Protein AF-A0A919VI91-F1 (afdb_monomer_lite)

Foldseek 3Di:
DDPLVVLVVVLVVLVVVLVVCVVVVHDCPVSVVVNVVSVVVNVVVVVD

Secondary structure (DSSP, 8-state):
--HHHHHHHHHHHHHHHHHHHHHTT---HHHHHHHHHHHHHHHHHHH-

Structure (mmCIF, N/CA/C/O backbone):
data_AF-A0A919VI91-F1
#
_entry.id   AF-A0A919VI91-F1
#
loop_
_atom_site.group_PDB
_atom_site.id
_atom_site.type_symbol
_atom_site.label_atom_id
_atom_site.label_alt_id
_atom_site.label_comp_id
_atom_site.label_asym_id
_atom_site.labe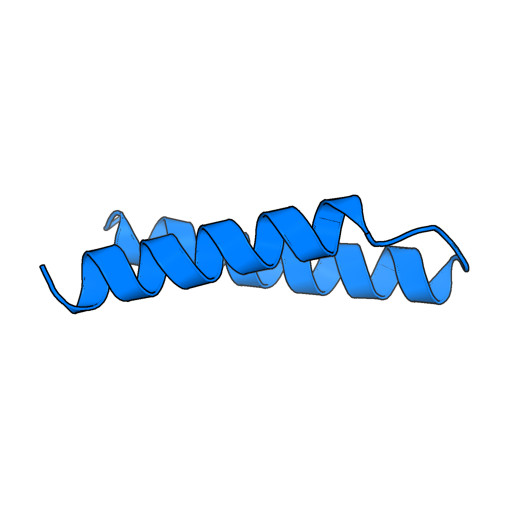l_entity_id
_atom_site.label_seq_id
_atom_site.pdbx_PDB_ins_code
_atom_site.Cartn_x
_atom_site.Cartn_y
_atom_site.Cartn_z
_atom_site.occupancy
_atom_site.B_iso_or_equiv
_atom_site.auth_seq_id
_atom_site.auth_comp_id
_atom_site.auth_asym_id
_atom_site.auth_atom_id
_atom_site.pdbx_PDB_model_num
ATOM 1 N N . MET A 1 1 ? -19.743 -7.845 2.635 1.00 56.97 1 MET A N 1
ATOM 2 C CA . MET A 1 1 ? -18.309 -7.756 2.979 1.00 56.97 1 MET A CA 1
ATOM 3 C C . MET A 1 1 ? -18.159 -6.685 4.044 1.00 56.97 1 MET A C 1
ATOM 5 O O . MET A 1 1 ? -19.018 -5.816 4.114 1.00 56.97 1 MET A O 1
ATOM 9 N N . THR A 1 2 ? -17.178 -6.796 4.937 1.00 83.25 2 THR A N 1
ATOM 10 C CA . THR A 1 2 ? -16.868 -5.723 5.892 1.00 83.25 2 THR A CA 1
ATOM 11 C C . THR A 1 2 ? -15.880 -4.760 5.245 1.00 83.25 2 THR A C 1
ATOM 13 O O . THR A 1 2 ? -15.017 -5.193 4.486 1.00 83.25 2 THR A O 1
ATOM 16 N N . LYS A 1 3 ? -15.973 -3.474 5.587 1.00 87.81 3 LYS A N 1
ATOM 17 C CA . LYS A 1 3 ? -15.067 -2.421 5.106 1.00 87.81 3 LYS A CA 1
ATOM 18 C C . LYS A 1 3 ? -13.588 -2.768 5.330 1.00 87.81 3 LYS A C 1
ATOM 20 O O . LYS A 1 3 ? -12.752 -2.539 4.466 1.00 87.81 3 LYS A O 1
ATOM 25 N N . LEU A 1 4 ? -13.276 -3.419 6.452 1.00 91.56 4 LEU A N 1
ATOM 26 C CA . LEU A 1 4 ? -11.933 -3.928 6.733 1.00 91.56 4 LEU A CA 1
ATOM 27 C C . LEU A 1 4 ? -11.452 -4.964 5.705 1.00 91.56 4 LEU A C 1
ATOM 29 O O . LEU A 1 4 ? -10.301 -4.922 5.285 1.00 91.56 4 LEU A O 1
ATOM 33 N N . LYS A 1 5 ? -12.328 -5.890 5.299 1.00 92.56 5 LYS A N 1
ATOM 34 C CA . LYS A 1 5 ? -11.984 -6.941 4.336 1.00 92.56 5 LYS A CA 1
ATOM 35 C C . LYS A 1 5 ? -11.721 -6.359 2.946 1.00 92.56 5 LYS A C 1
ATOM 37 O O . LYS A 1 5 ? -10.800 -6.807 2.278 1.00 92.56 5 LYS A O 1
ATOM 42 N N . GLU A 1 6 ? -12.488 -5.347 2.548 1.00 94.44 6 GLU A N 1
ATOM 43 C CA . GLU A 1 6 ? -12.283 -4.630 1.281 1.00 94.44 6 GLU A CA 1
ATOM 44 C C . GLU A 1 6 ? -10.921 -3.925 1.255 1.00 94.44 6 GLU A C 1
ATOM 46 O O . GLU A 1 6 ? -10.180 -4.0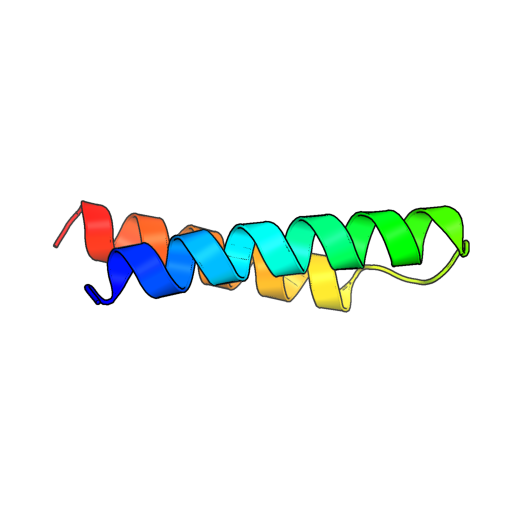57 0.285 1.00 94.44 6 GLU A O 1
ATOM 51 N N . LEU A 1 7 ? -10.536 -3.269 2.356 1.00 95.44 7 LEU A N 1
ATOM 52 C CA . LEU A 1 7 ? -9.219 -2.640 2.477 1.00 95.44 7 LEU A CA 1
ATOM 53 C C . LEU A 1 7 ? -8.070 -3.665 2.457 1.00 95.44 7 LEU A C 1
ATOM 55 O O . LEU A 1 7 ? -7.024 -3.419 1.858 1.00 95.44 7 LEU A O 1
ATOM 59 N N . GLU A 1 8 ? -8.240 -4.820 3.109 1.00 94.56 8 GLU A N 1
ATOM 60 C CA . GLU A 1 8 ? -7.240 -5.896 3.084 1.00 94.56 8 GLU A CA 1
ATOM 61 C C . GLU A 1 8 ? -7.088 -6.506 1.678 1.00 94.56 8 GLU A C 1
ATOM 63 O O . GLU A 1 8 ? -5.962 -6.773 1.253 1.00 94.56 8 GLU A O 1
ATOM 68 N N . GLU A 1 9 ? -8.186 -6.677 0.935 1.00 96.50 9 GLU A N 1
ATOM 69 C CA . GLU A 1 9 ? -8.163 -7.122 -0.466 1.00 96.50 9 GLU A CA 1
ATOM 70 C C . GLU A 1 9 ? -7.480 -6.081 -1.374 1.00 96.50 9 GLU A C 1
ATOM 72 O O . GLU A 1 9 ? -6.577 -6.430 -2.141 1.00 96.50 9 GLU A O 1
ATOM 77 N N . GLU A 1 10 ? -7.813 -4.796 -1.223 1.00 95.94 10 GLU A N 1
ATOM 78 C CA . GLU A 1 10 ? -7.187 -3.696 -1.967 1.00 95.94 10 GLU A CA 1
ATOM 79 C C . GLU A 1 10 ? -5.672 -3.623 -1.715 1.00 95.94 10 GLU A C 1
ATOM 81 O O . GLU A 1 10 ? -4.876 -3.471 -2.647 1.00 95.94 10 GLU A O 1
ATOM 86 N N . LEU A 1 11 ? -5.239 -3.813 -0.465 1.00 97.12 11 LEU A N 1
ATOM 87 C CA . LEU A 1 11 ? -3.821 -3.831 -0.113 1.00 97.12 11 LEU A CA 1
ATOM 88 C C . LEU A 1 11 ? -3.059 -4.947 -0.840 1.00 97.12 11 LEU A C 1
ATOM 90 O O . LEU A 1 11 ? -1.924 -4.740 -1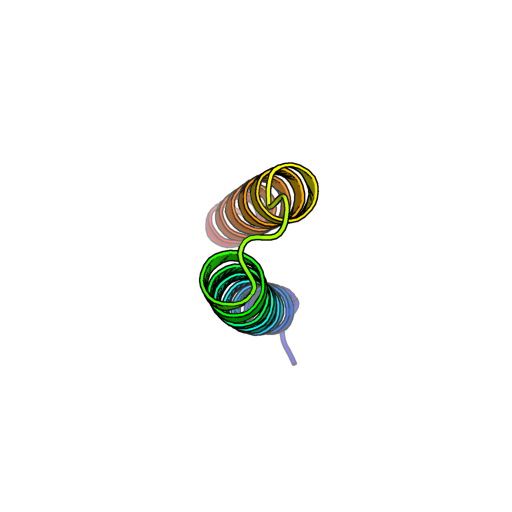.288 1.00 97.12 11 LEU A O 1
ATOM 94 N N . VAL A 1 12 ? -3.660 -6.135 -0.951 1.00 97.56 12 VAL A N 1
ATOM 95 C CA . VAL A 1 12 ? -3.069 -7.264 -1.680 1.00 97.56 12 VAL A CA 1
ATOM 96 C C . VAL A 1 12 ? -2.932 -6.922 -3.161 1.00 97.56 12 VAL A C 1
ATOM 98 O O . VAL A 1 12 ? -1.854 -7.119 -3.732 1.00 97.56 12 VAL A O 1
ATOM 101 N N . GLU A 1 13 ? -3.969 -6.353 -3.776 1.00 97.62 13 GLU A N 1
ATOM 102 C CA . GLU A 1 13 ? -3.915 -5.942 -5.180 1.00 97.62 13 GLU A CA 1
ATOM 103 C C . GLU A 1 13 ? -2.831 -4.896 -5.447 1.00 97.62 13 GLU A C 1
ATOM 105 O O . GLU A 1 13 ? -2.079 -5.014 -6.419 1.00 97.62 13 GLU A O 1
ATOM 110 N N . LEU A 1 14 ? -2.714 -3.880 -4.588 1.00 97.56 14 LEU A N 1
ATOM 111 C CA . LEU A 1 14 ? -1.701 -2.836 -4.735 1.00 97.56 14 LEU A CA 1
ATOM 112 C C . LEU A 1 14 ? -0.283 -3.405 -4.610 1.00 97.56 14 LEU A C 1
ATOM 114 O O . LEU A 1 14 ? 0.600 -3.036 -5.386 1.00 97.56 14 LEU A O 1
ATOM 118 N N . LYS A 1 15 ? -0.055 -4.353 -3.694 1.00 96.44 15 LYS A N 1
ATOM 119 C CA . LYS A 1 15 ? 1.247 -5.030 -3.550 1.00 96.44 15 LYS A CA 1
ATOM 120 C C . LYS A 1 15 ? 1.596 -5.878 -4.776 1.00 96.44 15 LYS A C 1
ATOM 122 O O . LYS A 1 15 ? 2.752 -5.870 -5.204 1.00 96.44 15 LYS A O 1
ATOM 127 N N . LEU A 1 16 ? 0.617 -6.557 -5.375 1.00 97.81 16 LEU A N 1
ATOM 128 C CA . LEU A 1 16 ? 0.810 -7.306 -6.623 1.00 97.81 16 LEU A CA 1
ATOM 129 C C . LEU A 1 16 ? 1.130 -6.372 -7.794 1.00 97.81 16 LEU A C 1
ATOM 131 O O . LEU A 1 16 ? 2.152 -6.551 -8.455 1.00 97.81 16 LEU A O 1
ATOM 135 N N . LYS A 1 17 ? 0.334 -5.314 -7.982 1.00 96.44 17 LYS A N 1
ATOM 136 C CA . LYS A 1 17 ? 0.584 -4.281 -8.999 1.00 96.44 17 LYS A CA 1
ATOM 137 C C . LYS A 1 17 ? 1.964 -3.643 -8.821 1.00 96.44 17 LYS A C 1
ATOM 139 O O . LYS A 1 17 ? 2.671 -3.436 -9.805 1.00 96.44 17 LYS A O 1
ATOM 144 N N . LYS A 1 18 ? 2.393 -3.378 -7.580 1.00 96.56 18 LYS A N 1
ATOM 145 C CA . LYS A 1 18 ? 3.730 -2.836 -7.295 1.00 96.56 18 LYS A CA 1
ATOM 146 C C . LYS A 1 18 ? 4.822 -3.787 -7.767 1.00 96.56 18 LYS A C 1
ATOM 148 O O . LYS A 1 18 ? 5.778 -3.343 -8.397 1.00 96.56 18 LYS A O 1
ATOM 153 N N . ARG A 1 19 ? 4.689 -5.083 -7.479 1.00 97.12 19 ARG A N 1
ATOM 154 C CA . ARG A 1 19 ? 5.640 -6.097 -7.948 1.00 97.12 19 ARG A CA 1
ATOM 155 C C . ARG A 1 19 ? 5.743 -6.083 -9.471 1.00 97.12 19 ARG A C 1
ATOM 157 O O . ARG A 1 19 ? 6.853 -6.086 -9.990 1.00 97.12 19 ARG A O 1
ATOM 164 N N . ASP A 1 20 ? 4.620 -6.024 -10.175 1.00 97.56 20 ASP A N 1
ATOM 165 C CA . ASP A 1 20 ? 4.616 -6.032 -11.639 1.00 9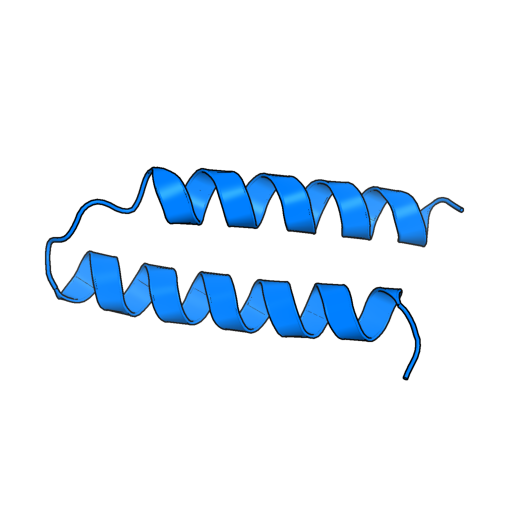7.56 20 ASP A CA 1
ATOM 166 C C . ASP A 1 20 ? 5.262 -4.760 -12.220 1.00 97.56 20 ASP A C 1
ATOM 168 O O . ASP A 1 20 ? 6.013 -4.836 -13.192 1.00 97.56 20 ASP A O 1
ATOM 172 N N . LEU A 1 21 ? 5.053 -3.598 -11.586 1.00 96.75 21 LEU A N 1
ATOM 173 C CA . LEU A 1 21 ? 5.738 -2.351 -11.946 1.00 96.75 21 LEU A CA 1
ATOM 174 C C . LEU A 1 21 ? 7.253 -2.435 -11.716 1.00 96.75 21 LEU A C 1
ATOM 176 O O . LEU A 1 21 ? 8.012 -2.055 -12.607 1.00 96.75 21 LEU A O 1
ATOM 180 N N . LEU A 1 22 ? 7.694 -2.980 -10.576 1.00 96.44 22 LEU A N 1
ATOM 181 C CA . LEU A 1 22 ? 9.118 -3.195 -10.289 1.00 96.44 22 LEU A CA 1
ATOM 182 C C . LEU A 1 22 ? 9.765 -4.124 -11.318 1.00 96.44 22 LEU A C 1
ATOM 184 O O . LEU A 1 22 ? 10.844 -3.824 -11.825 1.00 96.44 22 LEU A O 1
ATOM 188 N N . LEU A 1 23 ? 9.097 -5.230 -11.659 1.00 96.62 23 LEU A N 1
ATOM 189 C CA . LEU A 1 23 ? 9.578 -6.176 -12.669 1.00 96.62 23 LEU A CA 1
ATOM 190 C C . LEU A 1 23 ? 9.648 -5.542 -14.063 1.00 96.62 23 LEU A C 1
ATOM 192 O O . LEU A 1 23 ? 10.531 -5.876 -14.847 1.00 96.62 23 LEU A O 1
ATOM 196 N N . ALA A 1 24 ? 8.752 -4.601 -14.359 1.00 97.19 24 ALA A N 1
ATOM 197 C CA . ALA A 1 24 ? 8.770 -3.821 -15.590 1.00 97.19 24 ALA A CA 1
ATOM 198 C C . ALA A 1 24 ? 9.764 -2.640 -15.563 1.00 97.19 24 ALA A C 1
ATOM 200 O O . ALA A 1 24 ? 9.818 -1.888 -16.537 1.00 97.19 24 ALA A O 1
ATOM 201 N N . GLY A 1 25 ? 10.513 -2.438 -14.469 1.00 96.25 25 GLY A N 1
ATOM 202 C CA . GLY A 1 25 ? 11.431 -1.306 -14.299 1.00 96.25 25 GLY A CA 1
ATOM 203 C C . GLY A 1 25 ? 10.730 0.057 -14.274 1.00 96.25 25 GLY A C 1
ATOM 204 O O . GLY A 1 25 ? 11.323 1.061 -14.663 1.00 96.25 25 GLY A O 1
ATOM 205 N N . LYS A 1 26 ? 9.452 0.092 -13.881 1.00 96.62 26 LYS A N 1
ATOM 206 C CA . LYS A 1 26 ? 8.634 1.307 -13.825 1.00 96.62 26 LYS A CA 1
ATOM 207 C C . LYS A 1 26 ? 8.692 1.955 -12.448 1.00 96.62 26 LYS A C 1
ATOM 209 O O . LYS A 1 26 ? 8.941 1.297 -11.441 1.00 96.62 26 LYS A O 1
ATOM 214 N N . ASP A 1 27 ? 8.392 3.248 -12.429 1.00 95.06 27 ASP A N 1
ATOM 215 C CA . ASP A 1 27 ? 8.207 4.012 -11.202 1.00 95.06 27 ASP A CA 1
ATOM 216 C C . ASP A 1 27 ? 7.075 3.426 -10.340 1.00 95.06 27 ASP A C 1
ATOM 218 O O . ASP A 1 27 ? 5.997 3.093 -10.849 1.00 95.06 27 ASP A O 1
ATOM 222 N N . THR A 1 28 ? 7.330 3.302 -9.036 1.00 96.88 28 THR A N 1
ATOM 223 C CA . THR A 1 28 ? 6.364 2.800 -8.052 1.00 96.88 28 THR A CA 1
ATOM 224 C C . THR A 1 28 ? 5.973 3.824 -6.999 1.00 96.88 28 THR A C 1
ATOM 226 O O . THR A 1 28 ? 5.232 3.487 -6.082 1.00 96.88 28 THR A O 1
ATOM 229 N N . GLU A 1 29 ? 6.403 5.078 -7.110 1.00 96.62 29 GLU A N 1
ATOM 230 C CA . GLU A 1 29 ? 6.221 6.074 -6.055 1.00 96.62 29 GLU A CA 1
ATOM 231 C C . GLU A 1 29 ? 4.733 6.317 -5.766 1.00 96.62 29 GLU A C 1
ATOM 233 O O . GLU A 1 29 ? 4.300 6.352 -4.612 1.00 96.62 29 GLU A O 1
ATOM 238 N N . LYS A 1 30 ? 3.914 6.357 -6.823 1.00 95.25 30 LYS A N 1
ATOM 239 C CA . LYS A 1 30 ? 2.454 6.469 -6.698 1.00 95.25 30 LYS A CA 1
ATOM 240 C C . LYS A 1 30 ? 1.831 5.265 -5.999 1.00 95.25 30 LYS A C 1
ATOM 242 O O . LYS A 1 30 ? 0.986 5.437 -5.127 1.00 95.25 30 LYS A O 1
ATOM 247 N N . ILE A 1 31 ? 2.237 4.048 -6.365 1.00 95.94 31 ILE A N 1
ATOM 248 C CA . ILE A 1 31 ? 1.658 2.849 -5.752 1.00 95.94 31 ILE A CA 1
ATOM 249 C C . ILE A 1 31 ? 2.129 2.676 -4.307 1.00 95.94 31 ILE A C 1
ATOM 251 O O . ILE A 1 31 ? 1.379 2.189 -3.469 1.00 95.94 31 ILE A O 1
ATOM 255 N N . ASP A 1 32 ? 3.331 3.153 -3.991 1.00 96.19 32 ASP A N 1
ATOM 256 C CA . ASP A 1 32 ? 3.855 3.213 -2.631 1.00 96.19 32 ASP A CA 1
ATOM 257 C C . ASP A 1 32 ? 3.060 4.174 -1.744 1.00 96.19 32 ASP A C 1
ATOM 259 O O . ASP A 1 32 ? 2.795 3.856 -0.582 1.00 96.19 32 ASP A O 1
ATOM 263 N N . GLN A 1 33 ? 2.639 5.325 -2.277 1.00 97.69 33 GLN A N 1
ATOM 264 C CA . GLN A 1 33 ? 1.741 6.242 -1.570 1.00 97.69 33 GLN A CA 1
ATOM 265 C C . GLN A 1 33 ? 0.369 5.602 -1.322 1.00 97.69 33 GLN A C 1
ATOM 267 O O . GLN A 1 33 ? -0.089 5.592 -0.181 1.00 97.69 33 GLN A O 1
ATOM 272 N N . MET A 1 34 ? -0.231 4.985 -2.345 1.00 97.00 34 MET A N 1
ATOM 273 C CA . MET A 1 34 ? -1.528 4.305 -2.212 1.00 97.00 34 MET A CA 1
ATOM 274 C C . MET A 1 34 ? -1.485 3.177 -1.173 1.00 97.00 34 MET A C 1
ATOM 276 O O . MET A 1 34 ? -2.373 3.076 -0.332 1.00 97.00 34 MET A O 1
ATOM 280 N N . ILE A 1 35 ? -0.425 2.358 -1.171 1.00 97.62 35 ILE A N 1
ATOM 281 C CA . ILE A 1 35 ? -0.241 1.294 -0.171 1.00 97.62 35 ILE A CA 1
ATOM 282 C C . ILE A 1 35 ? -0.212 1.879 1.245 1.00 97.62 35 ILE A C 1
ATOM 284 O O . ILE A 1 35 ? -0.878 1.349 2.131 1.00 97.62 35 ILE A O 1
ATOM 288 N N . LYS A 1 36 ? 0.524 2.977 1.467 1.00 97.44 36 LYS A N 1
ATOM 289 C CA . LYS A 1 36 ? 0.605 3.624 2.787 1.00 97.44 36 LYS A CA 1
ATOM 290 C C . LYS A 1 36 ? -0.744 4.158 3.261 1.00 97.44 36 LYS A C 1
ATOM 292 O O . LYS A 1 36 ? -1.047 4.054 4.449 1.00 97.44 36 LYS A O 1
ATOM 297 N N . GLU A 1 37 ? -1.533 4.741 2.364 1.00 97.19 37 GLU A N 1
ATOM 298 C CA . GLU A 1 37 ? -2.870 5.239 2.694 1.00 97.19 37 GLU A CA 1
ATOM 299 C C . GLU A 1 37 ? -3.806 4.096 3.092 1.00 97.19 37 GLU A C 1
ATOM 301 O O . GLU A 1 37 ? -4.416 4.159 4.158 1.00 97.19 37 GLU A O 1
ATOM 306 N N . VAL A 1 38 ? -3.833 3.008 2.316 1.00 96.88 38 VAL A N 1
ATOM 307 C CA . VAL A 1 38 ? -4.647 1.824 2.633 1.00 96.88 38 VAL A CA 1
ATOM 308 C C . VAL A 1 38 ? -4.198 1.176 3.946 1.00 96.88 38 VAL A C 1
ATOM 310 O O . VAL A 1 38 ? -5.030 0.864 4.795 1.00 96.88 38 VAL A O 1
ATOM 313 N N . GLU A 1 39 ? -2.889 1.031 4.184 1.00 96.12 39 GLU A N 1
ATOM 314 C CA . GLU A 1 39 ? -2.364 0.506 5.456 1.00 96.12 39 GLU A CA 1
ATOM 315 C C . GLU A 1 39 ? -2.771 1.381 6.652 1.00 96.12 39 GLU A C 1
ATOM 317 O O . GLU A 1 39 ? -3.097 0.857 7.724 1.00 96.12 39 GLU A O 1
ATOM 322 N N . LYS A 1 40 ? -2.809 2.707 6.471 1.00 96.75 40 LYS A N 1
ATOM 323 C CA . LYS A 1 40 ? -3.309 3.634 7.487 1.00 96.75 40 LYS A CA 1
ATOM 324 C C . LYS A 1 40 ? -4.804 3.435 7.734 1.00 96.75 40 LYS A C 1
ATOM 326 O O . LYS A 1 40 ? -5.185 3.314 8.892 1.00 96.75 40 LYS A O 1
ATOM 331 N N . SER A 1 41 ? -5.625 3.332 6.691 1.00 95.12 41 SER A N 1
ATOM 332 C CA . SER A 1 41 ? -7.069 3.101 6.828 1.00 95.12 41 SER A CA 1
ATOM 333 C C . SER A 1 41 ? -7.399 1.754 7.476 1.00 95.12 41 SER A C 1
ATOM 335 O O . SER A 1 41 ? -8.308 1.683 8.297 1.00 95.12 41 SER A O 1
ATOM 337 N N . ILE A 1 42 ? -6.634 0.695 7.184 1.00 95.31 42 ILE A N 1
ATOM 338 C CA . ILE A 1 42 ? -6.773 -0.608 7.860 1.00 95.31 42 ILE A CA 1
ATOM 339 C C . ILE A 1 42 ? -6.489 -0.466 9.353 1.00 95.31 42 ILE A C 1
ATOM 341 O O . ILE A 1 42 ? -7.200 -1.036 10.178 1.00 95.31 42 ILE A O 1
ATOM 345 N N . LYS A 1 43 ? -5.437 0.276 9.715 1.00 94.69 43 LYS A N 1
ATOM 346 C CA . LYS A 1 43 ? -5.109 0.545 11.118 1.00 94.69 43 LYS A CA 1
ATOM 347 C C . LYS A 1 43 ? -6.213 1.366 11.796 1.00 94.69 43 LYS A C 1
ATOM 349 O O . LYS A 1 43 ? -6.609 1.008 12.899 1.00 94.69 43 LYS A O 1
ATOM 354 N N . GLU A 1 44 ? -6.704 2.381 11.083 1.00 94.50 44 GLU A N 1
ATOM 355 C CA . GLU A 1 44 ? -7.957 3.132 11.267 1.00 94.50 44 GLU A CA 1
ATOM 356 C C . GLU A 1 44 ? -9.079 2.239 11.816 1.00 94.50 44 GLU A C 1
ATOM 358 O O . GLU A 1 44 ? -9.513 2.307 12.964 1.00 94.50 44 GLU A O 1
ATOM 363 N N . GLU A 1 45 ? -9.489 1.328 10.941 1.00 91.69 45 GLU A N 1
ATOM 364 C CA . GLU A 1 45 ? -10.642 0.448 11.098 1.00 91.69 45 GLU A CA 1
ATOM 365 C C . GLU A 1 45 ? -10.419 -0.678 12.122 1.00 91.69 45 GLU A C 1
ATOM 367 O O . GLU A 1 45 ? -11.373 -1.148 12.727 1.00 91.69 45 GLU A O 1
ATOM 372 N N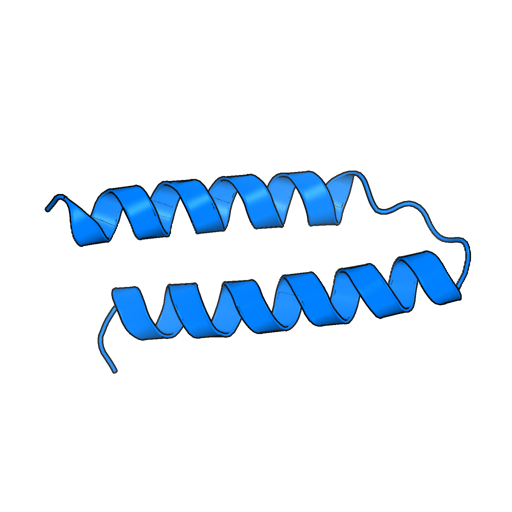 . LYS A 1 46 ? -9.174 -1.125 12.351 1.00 87.69 46 LYS A N 1
ATOM 373 C CA . LYS A 1 46 ? -8.852 -2.127 13.391 1.00 87.69 46 LYS A CA 1
ATOM 374 C C . LYS A 1 46 ? -8.863 -1.551 14.809 1.00 87.69 46 LYS A C 1
ATOM 376 O O . LYS A 1 46 ? -8.877 -2.327 15.763 1.00 87.69 46 LYS A O 1
ATOM 381 N N . GLN A 1 47 ? -8.762 -0.230 14.947 1.00 79.62 47 GLN A N 1
ATOM 382 C CA . GLN A 1 47 ? -8.763 0.472 16.234 1.00 79.62 47 GLN A CA 1
ATOM 383 C C . GLN A 1 47 ? -10.113 1.133 16.562 1.00 79.62 47 GLN A C 1
ATOM 385 O O . GLN A 1 47 ? -10.269 1.607 17.688 1.00 79.62 47 GLN A O 1
ATOM 390 N N . ALA A 1 48 ? -11.041 1.173 15.600 1.00 65.38 48 ALA A N 1
ATOM 391 C CA . ALA A 1 48 ? -12.412 1.667 15.743 1.00 65.38 48 ALA A CA 1
ATOM 392 C C . ALA A 1 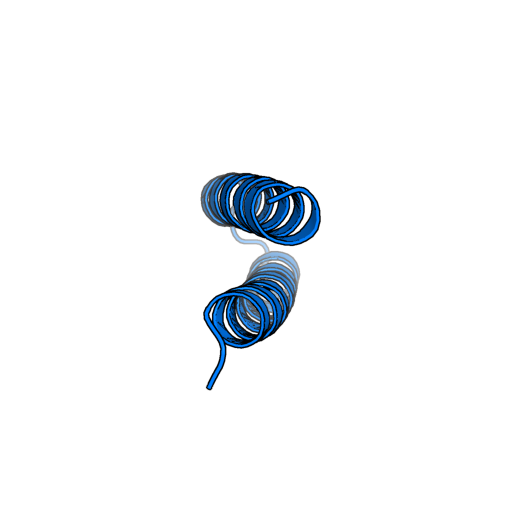48 ? -13.349 0.592 16.318 1.00 65.38 48 ALA A C 1
ATOM 394 O O . ALA A 1 48 ? -14.254 0.977 17.092 1.00 65.38 48 ALA A O 1
#

pLDDT: mean 93.69, std 7.73, range [56.97, 97.81]

Radius of gyration: 11.87 Å; chains: 1; bounding box: 30×14×32 Å

Organism: NCBI:txid69208

Sequence (48 aa):
MTKLKELEEELVELKLKKRDLLLAGKDTEKIDQMIKEVEKSIKEEKQA